Protein AF-A0A920GV64-F1 (afdb_monomer)

Sequence (80 aa):
MDLERVEVLRGPQGTLYGRNSIGGVVNLITKNPSQETDGYVKLGYGEYDTTWLRQHSGGGISDNTSFRFVVHGTEQGEGY

Solvent-accessible surface area (backbone atoms only — not comparable to full-atom values): 4780 Å² total; per-residue (Å²): 129,69,67,66,49,78,46,78,46,82,41,65,38,48,89,86,69,34,92,81,16,64,83,24,47,81,46,80,39,60,62,75,58,3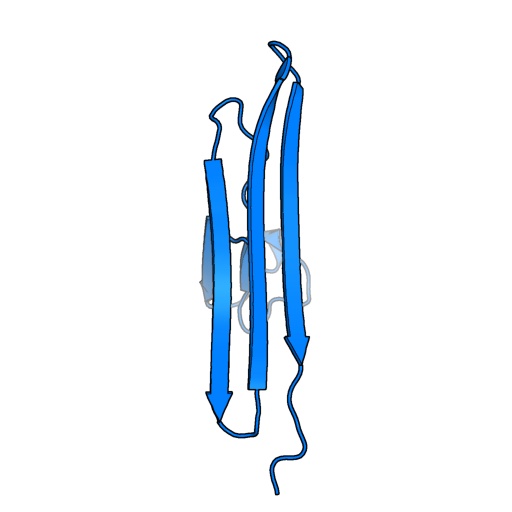8,68,63,75,48,69,53,77,46,76,51,73,53,76,46,65,22,35,35,41,41,36,40,40,34,16,46,81,48,102,90,43,52,39,67,49,77,50,68,51,74,49,67,47,89,55,132

Radius of gyration: 17.88 Å; Cα contacts (8 Å, |Δi|>4): 164; chains: 1; bounding box: 43×16×50 Å

Secondary structure (DSSP, 8-state):
--EEEEEEEES--HHHH-TT-TTEEEEEEEPPP-SS-EEEEEEEEETTTEEEEEEEEEEEEETTEEEEEEEEEEE-----

Foldseek 3Di:
DAFPDWDWAAADPCPPPHDPQHGTDIDTHHDDADQDWDKDWDWDADPQRKTKIWIKIKHDPDPPDIDIDIDIDIDGHDDD

pLDDT: mean 90.74, std 8.33, range [59.91, 98.19]

Nearest PDB structures (foldseek):
  1xkh-assembly3_C  TM=9.308E-01  e=1.400E-02  Pseudomonas aeruginosa
  3qlb-assembly2_B  TM=9.057E-01  e=4.142E-02  Pseudomonas fluorescens
  1fi1-assembly1_A  TM=8.859E-01  e=6.393E-02  Escherichia coli K-12
  6i97-assembly1_B  TM=9.088E-01  e=1.294E-01  Pseudomonas aeruginosa
  5fp1-assembly1_A  TM=8.999E-01  e=8.644E-01  Acinetobacter baumannii

Structure (mmCIF, N/CA/C/O backbone):
data_AF-A0A920GV64-F1
#
_entry.id   AF-A0A920GV64-F1
#
loop_
_atom_site.group_PDB
_atom_site.id
_atom_site.type_symbol
_atom_site.label_atom_id
_atom_site.label_alt_id
_atom_site.label_comp_id
_atom_site.label_asym_id
_atom_site.label_entity_id
_atom_site.label_seq_id
_atom_site.pdbx_PDB_ins_code
_atom_site.Cartn_x
_atom_site.Cartn_y
_atom_site.Cartn_z
_atom_site.occupancy
_atom_site.B_iso_or_equiv
_atom_site.auth_seq_id
_atom_site.auth_comp_id
_atom_site.auth_asym_id
_atom_site.auth_atom_id
_atom_site.pdbx_PDB_model_num
ATOM 1 N N . MET A 1 1 ? 2.133 -0.342 -5.301 1.00 69.25 1 MET A N 1
ATOM 2 C CA . MET A 1 1 ? 0.792 -0.062 -4.742 1.00 69.25 1 MET A CA 1
ATOM 3 C C . MET A 1 1 ? 0.561 -1.000 -3.578 1.00 69.25 1 MET A C 1
ATOM 5 O O . MET A 1 1 ? 0.986 -2.147 -3.672 1.00 69.25 1 MET A O 1
ATOM 9 N N . ASP A 1 2 ? -0.061 -0.516 -2.510 1.00 88.56 2 ASP A N 1
ATOM 10 C CA . ASP A 1 2 ? -0.350 -1.310 -1.320 1.00 88.56 2 ASP A CA 1
ATOM 11 C C . ASP A 1 2 ? -1.866 -1.413 -1.123 1.00 88.56 2 ASP A C 1
ATOM 13 O O . ASP A 1 2 ? -2.539 -0.457 -0.739 1.00 88.56 2 ASP A O 1
ATOM 17 N N . LEU A 1 3 ? -2.400 -2.571 -1.502 1.00 90.56 3 LEU A N 1
ATOM 18 C CA . LEU A 1 3 ? -3.829 -2.843 -1.548 1.00 90.56 3 LEU A CA 1
ATOM 19 C C . LEU A 1 3 ? -4.196 -3.821 -0.441 1.00 90.56 3 LEU A C 1
ATOM 21 O O . LEU A 1 3 ? -3.502 -4.811 -0.206 1.00 90.56 3 LEU A O 1
ATOM 25 N N . GLU A 1 4 ? -5.309 -3.539 0.219 1.00 92.31 4 GLU A N 1
ATOM 26 C CA . GLU A 1 4 ? -5.957 -4.479 1.119 1.00 92.31 4 GLU A CA 1
ATOM 27 C C . GLU A 1 4 ? -6.767 -5.490 0.314 1.00 92.31 4 GLU A C 1
ATOM 29 O O . GLU A 1 4 ? -6.632 -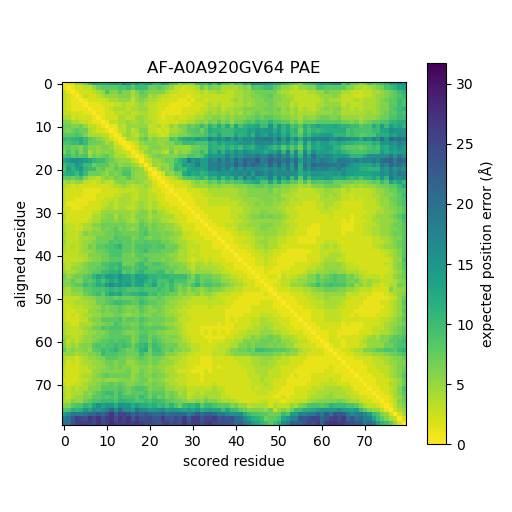6.696 0.507 1.00 92.31 4 GLU A O 1
ATOM 34 N N . ARG A 1 5 ? -7.580 -4.996 -0.625 1.00 94.56 5 ARG A N 1
ATOM 35 C CA . ARG A 1 5 ? -8.390 -5.832 -1.510 1.00 94.56 5 ARG A CA 1
ATOM 36 C C . ARG A 1 5 ? -8.793 -5.096 -2.781 1.00 94.56 5 ARG A C 1
ATOM 38 O O . ARG A 1 5 ? -8.783 -3.868 -2.849 1.00 94.56 5 ARG A O 1
ATOM 45 N N . VAL A 1 6 ? -9.183 -5.884 -3.774 1.00 95.31 6 VAL A N 1
ATOM 46 C CA . VAL A 1 6 ? -9.802 -5.418 -5.015 1.00 95.31 6 VAL A CA 1
ATOM 47 C C . VAL A 1 6 ? -11.215 -5.976 -5.060 1.00 95.31 6 VAL A C 1
ATOM 49 O O . VAL A 1 6 ? -11.405 -7.188 -4.982 1.00 95.31 6 VAL A O 1
ATOM 52 N N . GLU A 1 7 ? -12.204 -5.100 -5.185 1.00 93.38 7 GLU A N 1
ATOM 53 C CA . GLU A 1 7 ? -13.606 -5.481 -5.330 1.00 93.38 7 GLU A CA 1
ATOM 54 C C . GLU A 1 7 ? -14.030 -5.255 -6.782 1.00 93.38 7 GLU A C 1
ATOM 56 O O . GLU A 1 7 ? -13.838 -4.174 -7.340 1.00 93.38 7 GLU A O 1
ATOM 61 N N . VAL A 1 8 ? -14.610 -6.279 -7.404 1.00 92.88 8 VAL A N 1
ATOM 62 C CA . VAL A 1 8 ? -15.123 -6.195 -8.775 1.00 92.88 8 VAL A CA 1
ATOM 63 C C . VAL A 1 8 ? -16.633 -6.348 -8.737 1.00 92.88 8 VAL A C 1
ATOM 65 O O . VAL A 1 8 ? -17.159 -7.429 -8.467 1.00 92.88 8 VAL A O 1
ATOM 68 N N . LEU A 1 9 ? -17.335 -5.260 -9.036 1.00 91.00 9 LEU A N 1
ATOM 69 C CA . LEU A 1 9 ? -18.783 -5.235 -9.157 1.00 91.00 9 LEU A CA 1
ATOM 70 C C . LEU A 1 9 ? -19.146 -5.302 -10.637 1.00 91.00 9 LEU A C 1
ATOM 72 O O . LEU A 1 9 ? -18.812 -4.411 -11.416 1.00 91.00 9 LEU A O 1
ATOM 76 N N . ARG A 1 10 ? -19.823 -6.378 -11.035 1.00 88.44 10 ARG A 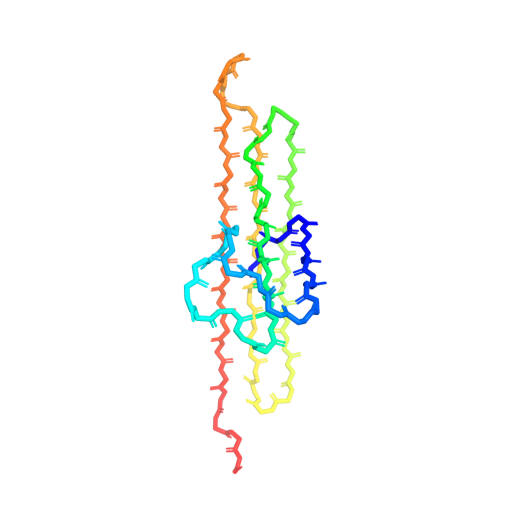N 1
ATOM 77 C CA . ARG A 1 10 ? -20.251 -6.578 -12.423 1.00 88.44 10 ARG A CA 1
ATOM 78 C C . ARG A 1 10 ? -21.584 -5.872 -12.671 1.00 88.44 10 ARG A C 1
ATOM 80 O O . ARG A 1 10 ? -22.505 -5.999 -11.868 1.00 88.44 10 ARG A O 1
ATOM 87 N N . GLY A 1 11 ? -21.688 -5.188 -13.809 1.00 87.50 11 GLY A N 1
ATOM 88 C CA . GLY A 1 11 ? -22.898 -4.483 -14.235 1.00 87.50 11 GLY A CA 1
ATOM 89 C C . GLY A 1 11 ? -23.110 -3.114 -13.568 1.00 87.50 11 GLY A C 1
ATOM 90 O O . GLY A 1 11 ? -22.349 -2.734 -12.679 1.00 87.50 11 GLY A O 1
ATOM 91 N N . PRO A 1 12 ? -24.142 -2.361 -13.994 1.00 86.88 12 PRO A N 1
ATOM 92 C CA . PRO A 1 12 ? -24.346 -0.971 -13.594 1.00 86.88 12 PRO A CA 1
ATOM 93 C C . PRO A 1 12 ? -24.412 -0.749 -12.076 1.00 86.88 12 PRO A C 1
ATOM 95 O O . PRO A 1 12 ? -25.328 -1.236 -11.420 1.00 86.88 12 PRO A O 1
ATOM 98 N N . GLN A 1 13 ? -23.494 0.053 -11.526 1.00 85.31 13 GLN A N 1
ATOM 99 C CA . GLN A 1 13 ? -23.502 0.460 -10.106 1.00 85.31 13 GLN A CA 1
ATOM 100 C C . GLN A 1 13 ? -23.858 1.946 -9.903 1.00 85.31 13 GLN A C 1
ATOM 102 O O . GLN A 1 13 ? -23.166 2.686 -9.205 1.00 85.31 13 GLN A O 1
ATOM 107 N N . GLY A 1 14 ? -24.956 2.396 -10.519 1.00 77.50 14 GLY A N 1
ATOM 108 C CA . GLY A 1 14 ? -25.332 3.816 -10.584 1.00 77.50 14 GLY A CA 1
ATOM 109 C C . GLY A 1 14 ? -25.619 4.500 -9.239 1.00 77.50 14 GLY A C 1
ATOM 110 O O . GLY A 1 14 ? -25.334 5.686 -9.091 1.00 77.50 14 GLY A O 1
ATOM 111 N N . THR A 1 15 ? -26.151 3.769 -8.255 1.00 79.44 15 THR A N 1
ATOM 112 C CA . THR A 1 15 ? -26.517 4.332 -6.940 1.00 79.44 15 THR A CA 1
ATOM 113 C C . THR A 1 15 ? -25.314 4.494 -6.010 1.00 79.44 15 THR A C 1
ATOM 115 O O . THR A 1 15 ? -25.249 5.471 -5.273 1.00 79.44 15 THR A O 1
ATOM 118 N N . LEU A 1 16 ? -24.359 3.558 -6.047 1.00 79.31 16 LEU A N 1
ATOM 119 C CA . LEU A 1 16 ? -23.194 3.551 -5.152 1.00 79.31 16 LEU A CA 1
ATOM 120 C C . LEU A 1 16 ? -21.992 4.315 -5.725 1.00 79.31 16 LEU A C 1
ATOM 122 O O . LEU A 1 16 ? -21.218 4.881 -4.960 1.00 79.31 16 LEU A O 1
ATOM 126 N N . TYR A 1 17 ? -21.843 4.354 -7.054 1.00 81.25 17 TYR A N 1
ATOM 127 C CA . TYR A 1 17 ? -20.650 4.899 -7.719 1.00 81.25 17 TYR A CA 1
ATOM 128 C C . TYR A 1 17 ? -20.964 5.921 -8.830 1.00 81.25 17 TYR A C 1
ATOM 130 O O . TYR A 1 17 ? -20.060 6.425 -9.498 1.00 81.25 17 TYR A O 1
ATOM 138 N N . GLY A 1 18 ? -22.235 6.295 -9.006 1.00 75.94 18 GLY A N 1
ATOM 139 C CA . GLY A 1 18 ? -22.655 7.345 -9.934 1.00 75.94 18 GLY A CA 1
ATOM 140 C C . GLY A 1 18 ? -22.783 6.897 -11.396 1.00 75.94 18 GLY A C 1
ATOM 141 O O . GLY A 1 18 ? -22.683 5.723 -11.749 1.00 75.94 18 GLY A O 1
ATOM 142 N N . ARG A 1 19 ? -23.049 7.860 -12.288 1.00 72.44 19 ARG A N 1
ATOM 143 C CA . ARG A 1 19 ? -23.527 7.606 -13.667 1.00 72.44 19 ARG A CA 1
ATOM 144 C C . ARG A 1 19 ? -22.507 6.957 -14.619 1.00 72.44 19 ARG A C 1
ATOM 146 O O . ARG A 1 19 ? -22.871 6.658 -15.749 1.00 72.44 19 ARG A O 1
ATOM 153 N N . ASN A 1 20 ? -21.273 6.705 -14.179 1.00 71.88 20 ASN A N 1
ATOM 154 C CA . ASN A 1 20 ? -20.192 6.182 -15.028 1.00 71.88 20 ASN A CA 1
ATOM 155 C C . ASN A 1 20 ? -19.921 4.676 -14.852 1.00 71.88 20 ASN A C 1
ATOM 157 O O . ASN A 1 20 ? -19.005 4.140 -15.464 1.00 71.88 20 ASN A O 1
ATOM 161 N N . SER A 1 21 ? -20.725 3.968 -14.058 1.00 76.50 21 SER A N 1
ATOM 162 C CA . SER A 1 21 ? -20.498 2.554 -13.722 1.00 76.50 21 SER A CA 1
ATOM 163 C C . SER A 1 21 ? -21.197 1.550 -14.647 1.00 76.50 21 SER A C 1
ATOM 165 O O . SER A 1 21 ? -21.478 0.439 -14.216 1.00 76.50 21 SER A O 1
ATOM 167 N N . ILE A 1 22 ? -21.518 1.914 -15.894 1.00 75.56 22 ILE A N 1
ATOM 168 C CA . ILE A 1 22 ? -22.390 1.130 -16.800 1.00 75.56 22 ILE A CA 1
ATOM 169 C C . ILE A 1 22 ? -21.829 -0.275 -17.096 1.00 75.56 22 ILE A C 1
ATOM 171 O O . ILE A 1 22 ? -22.587 -1.240 -17.154 1.00 75.56 22 ILE A O 1
ATOM 175 N N . GLY A 1 23 ? -20.507 -0.408 -17.235 1.00 84.19 23 GLY A N 1
ATOM 176 C CA . GLY A 1 23 ? -19.838 -1.699 -17.449 1.00 84.19 23 GLY A CA 1
ATOM 177 C C . GLY A 1 23 ? -19.540 -2.490 -16.168 1.00 84.19 23 GLY A C 1
ATOM 178 O O . GLY A 1 23 ? -19.144 -3.651 -16.247 1.00 84.19 23 GLY A O 1
ATOM 179 N N . GLY A 1 24 ? -19.730 -1.888 -14.993 1.00 87.88 24 GLY A N 1
ATOM 180 C CA . GLY A 1 24 ? -19.209 -2.386 -13.720 1.00 87.88 24 GLY A CA 1
ATOM 181 C C . GLY A 1 24 ? -18.271 -1.394 -13.037 1.00 87.88 24 GLY A C 1
ATOM 182 O O . GLY A 1 24 ? -18.013 -0.300 -13.541 1.00 87.88 24 GLY A O 1
ATOM 183 N N . VAL A 1 25 ? -17.772 -1.785 -11.867 1.00 90.00 25 VAL A N 1
ATOM 184 C CA . VAL A 1 25 ? -16.827 -1.010 -11.054 1.00 90.00 25 VAL A CA 1
ATOM 185 C C . VAL A 1 25 ? -15.701 -1.921 -10.595 1.00 90.00 25 VAL A C 1
ATOM 187 O O . VAL A 1 25 ? -15.948 -3.017 -10.095 1.00 90.00 25 VAL A O 1
ATOM 190 N N . VAL A 1 26 ? -14.466 -1.443 -10.736 1.00 91.12 26 VAL A N 1
ATOM 191 C CA . VAL A 1 26 ? -13.300 -2.003 -10.048 1.00 91.12 26 VAL A CA 1
ATOM 192 C C . VAL A 1 26 ? -12.933 -1.030 -8.940 1.00 91.12 26 VAL A C 1
ATOM 194 O O . VAL A 1 26 ? -12.515 0.093 -9.210 1.00 91.12 26 VAL A O 1
ATOM 197 N N . ASN A 1 27 ? -13.132 -1.451 -7.697 1.00 90.88 27 ASN A N 1
ATOM 198 C CA . ASN A 1 27 ? -12.868 -0.647 -6.517 1.00 90.88 27 ASN A CA 1
ATOM 199 C C . ASN A 1 27 ? -11.586 -1.151 -5.842 1.00 90.88 27 ASN A C 1
ATOM 201 O O . ASN A 1 27 ? -11.484 -2.315 -5.448 1.00 90.88 27 ASN A O 1
ATOM 205 N N . LEU A 1 28 ? -10.585 -0.279 -5.755 1.00 93.69 28 LEU A N 1
ATOM 206 C CA . LEU A 1 28 ? -9.284 -0.581 -5.165 1.00 93.69 28 LEU A CA 1
ATOM 207 C C . LEU A 1 28 ? -9.268 -0.044 -3.736 1.00 93.69 28 LEU A C 1
ATOM 209 O O . LEU A 1 28 ? -9.284 1.168 -3.535 1.00 93.69 28 LEU A O 1
ATOM 213 N N . ILE A 1 29 ? -9.221 -0.936 -2.749 1.00 94.50 29 ILE A N 1
ATOM 214 C CA . ILE A 1 29 ? -9.163 -0.548 -1.340 1.00 94.50 29 ILE A CA 1
ATOM 215 C C . ILE A 1 29 ? -7.717 -0.642 -0.863 1.00 94.50 29 ILE A C 1
ATOM 217 O O . ILE A 1 29 ? -7.108 -1.714 -0.892 1.00 94.50 29 ILE A O 1
ATOM 221 N N . THR A 1 30 ? -7.157 0.486 -0.434 1.00 94.19 30 THR A N 1
ATOM 222 C CA . THR A 1 30 ? -5.820 0.565 0.168 1.00 94.19 30 THR A CA 1
ATOM 223 C C . THR A 1 30 ? -5.860 0.163 1.637 1.00 94.19 30 THR A C 1
ATOM 225 O O . THR A 1 30 ? -6.875 0.352 2.304 1.00 94.19 30 THR A O 1
ATOM 228 N N . LYS A 1 31 ? -4.742 -0.341 2.168 1.00 93.88 31 LYS A N 1
ATOM 229 C CA . LYS A 1 31 ? -4.634 -0.623 3.604 1.00 93.88 31 LYS A CA 1
ATOM 230 C C . LYS A 1 31 ? -4.595 0.669 4.417 1.00 93.88 31 LYS A C 1
ATOM 232 O O . LYS A 1 31 ? -3.873 1.602 4.067 1.00 93.88 31 LYS A O 1
ATOM 237 N N . ASN A 1 32 ? -5.329 0.694 5.524 1.00 95.00 32 ASN A N 1
ATOM 238 C CA . ASN A 1 32 ? -5.251 1.778 6.500 1.00 95.00 32 ASN A CA 1
ATOM 239 C C . ASN A 1 32 ? -4.007 1.632 7.399 1.00 95.00 32 ASN A C 1
ATOM 241 O O . ASN A 1 32 ? -3.508 0.516 7.575 1.00 95.00 32 ASN A O 1
ATOM 245 N N . PRO A 1 33 ? -3.503 2.733 7.987 1.00 95.69 33 PRO A N 1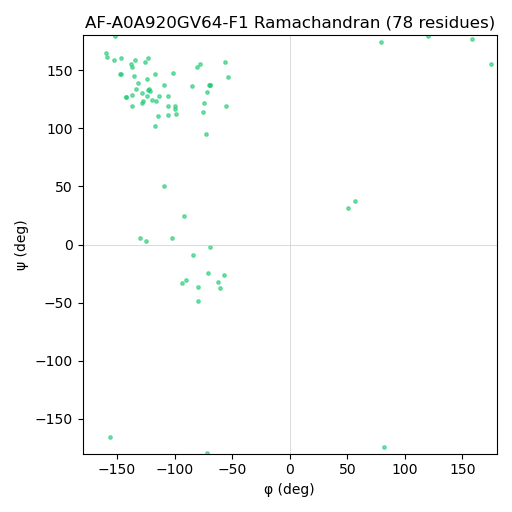
ATOM 246 C CA . PRO A 1 33 ? -2.573 2.667 9.110 1.00 95.69 33 PRO A CA 1
ATOM 247 C C . PRO A 1 33 ? -3.126 1.807 10.252 1.00 95.69 33 PRO A C 1
ATOM 249 O O . PRO A 1 33 ? -4.331 1.805 10.511 1.00 95.69 33 PRO A O 1
ATOM 252 N N . SER A 1 34 ? -2.243 1.075 10.927 1.00 95.62 34 SER A N 1
ATOM 253 C CA . SER A 1 34 ? -2.592 0.215 12.058 1.00 95.62 34 SER A CA 1
ATOM 254 C C . SER A 1 34 ? -1.601 0.419 13.202 1.00 95.62 34 SER A C 1
ATOM 256 O O . SER A 1 34 ? -0.485 0.891 12.983 1.00 95.62 34 SER A O 1
ATOM 258 N N . GLN A 1 35 ? -2.000 0.065 14.425 1.00 97.69 35 GLN A N 1
ATOM 259 C CA . GLN A 1 35 ? -1.085 0.081 15.570 1.00 97.69 35 GLN A CA 1
ATOM 260 C C . GLN A 1 35 ? -0.039 -1.041 15.489 1.00 97.69 35 GLN A C 1
ATOM 262 O O . GLN A 1 35 ? 1.044 -0.902 16.055 1.00 97.69 35 GLN A O 1
ATOM 267 N N . GLU A 1 36 ? -0.339 -2.127 14.774 1.00 96.38 36 GLU A N 1
ATOM 268 C CA . GLU A 1 36 ? 0.592 -3.230 14.560 1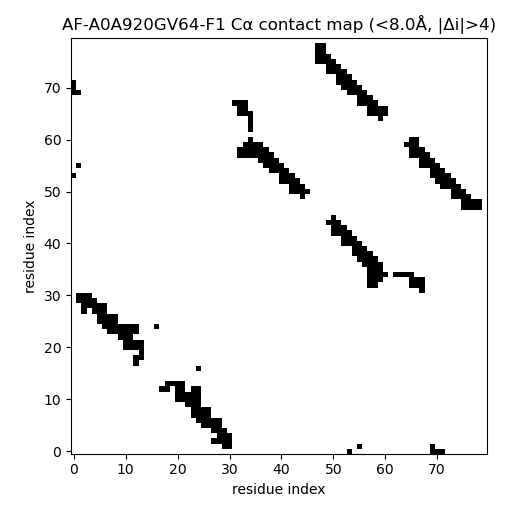.00 96.38 36 GLU A CA 1
ATOM 269 C C . GLU A 1 36 ? 1.701 -2.802 13.600 1.00 96.38 36 GLU A C 1
ATOM 271 O O . GLU A 1 36 ? 1.448 -2.234 12.536 1.00 96.38 36 GLU A O 1
ATOM 276 N N . THR A 1 37 ? 2.947 -3.068 13.987 1.00 96.75 37 THR A N 1
ATOM 277 C CA . THR A 1 37 ? 4.098 -2.782 13.135 1.00 96.75 37 THR A CA 1
ATOM 278 C C . THR A 1 37 ? 4.178 -3.797 12.000 1.00 96.75 37 THR A C 1
ATOM 280 O O . THR A 1 37 ? 4.327 -4.994 12.239 1.00 96.75 37 THR A O 1
ATOM 283 N N . ASP A 1 38 ? 4.139 -3.307 10.763 1.00 95.12 38 ASP A N 1
ATOM 284 C CA . ASP A 1 38 ? 4.265 -4.115 9.554 1.00 95.12 38 ASP A CA 1
ATOM 285 C C . ASP A 1 38 ? 5.163 -3.437 8.517 1.00 95.12 38 ASP A C 1
ATOM 287 O O . ASP A 1 38 ? 5.319 -2.216 8.487 1.00 95.12 38 ASP A O 1
ATOM 291 N N . GLY A 1 39 ? 5.768 -4.226 7.635 1.00 94.56 39 GLY A N 1
ATOM 292 C CA . GLY A 1 39 ? 6.555 -3.676 6.543 1.00 94.56 39 GLY A CA 1
ATOM 293 C C . GLY A 1 39 ? 7.267 -4.729 5.714 1.00 94.56 39 GLY A C 1
ATOM 294 O O . GLY A 1 39 ? 7.577 -5.817 6.194 1.00 94.56 39 GLY A O 1
ATOM 295 N N . TYR A 1 40 ? 7.561 -4.384 4.464 1.00 95.12 40 TYR A N 1
ATOM 296 C CA . TYR A 1 40 ? 8.540 -5.105 3.659 1.00 95.12 40 TYR A CA 1
ATOM 297 C C . TYR A 1 40 ? 9.269 -4.162 2.709 1.00 95.12 40 TYR A C 1
ATOM 299 O O . TYR A 1 40 ? 8.774 -3.094 2.344 1.00 95.12 40 TYR A O 1
ATOM 307 N N . VAL A 1 41 ? 10.422 -4.625 2.235 1.00 96.88 41 VAL A N 1
ATOM 308 C CA . VAL A 1 41 ? 11.125 -4.067 1.079 1.00 96.88 41 VAL A CA 1
ATOM 309 C C . VAL A 1 41 ? 11.288 -5.179 0.049 1.00 96.88 41 VAL A C 1
ATOM 311 O O . VAL A 1 41 ? 11.673 -6.296 0.386 1.00 96.88 41 VAL A O 1
ATOM 314 N N . LYS A 1 42 ? 10.962 -4.886 -1.207 1.00 96.62 42 LYS A N 1
ATOM 315 C CA . LYS A 1 42 ? 11.178 -5.757 -2.359 1.00 96.62 42 LYS A CA 1
ATOM 316 C C . LYS A 1 42 ? 11.907 -4.972 -3.433 1.00 96.62 42 LYS A C 1
ATOM 318 O O . LYS A 1 42 ? 11.483 -3.881 -3.805 1.00 96.62 42 LYS A O 1
ATOM 323 N N . LEU A 1 43 ? 12.972 -5.570 -3.932 1.00 96.62 43 LEU A N 1
ATOM 324 C CA . LEU A 1 43 ? 13.730 -5.113 -5.083 1.00 96.62 43 LEU A CA 1
ATOM 325 C C . LEU A 1 43 ? 13.619 -6.193 -6.154 1.00 96.62 43 LEU A C 1
ATOM 327 O O . LEU A 1 43 ? 13.557 -7.379 -5.823 1.00 96.62 43 LEU A O 1
ATOM 331 N N . GLY A 1 44 ? 13.598 -5.799 -7.418 1.00 95.25 44 GLY A N 1
ATOM 332 C CA . GLY A 1 44 ? 13.615 -6.749 -8.516 1.00 95.25 44 GLY A CA 1
ATOM 333 C C . GLY A 1 44 ? 14.224 -6.169 -9.778 1.00 95.25 44 GLY A C 1
ATOM 334 O O . GLY A 1 44 ? 14.296 -4.955 -9.954 1.00 95.25 44 GLY A O 1
ATOM 335 N N . TYR A 1 45 ? 14.655 -7.082 -10.636 1.00 95.50 45 TYR A N 1
ATOM 336 C CA . TYR A 1 45 ? 15.163 -6.838 -11.977 1.00 95.50 45 TYR A CA 1
ATOM 337 C C . TYR A 1 45 ? 14.519 -7.866 -12.915 1.00 95.50 45 TYR A C 1
ATOM 339 O O . TYR A 1 45 ? 14.249 -8.994 -12.488 1.00 95.50 45 TYR A O 1
ATOM 347 N N . GLY A 1 46 ? 14.224 -7.482 -14.151 1.00 91.81 46 GLY A N 1
ATOM 348 C CA . GLY A 1 46 ? 13.518 -8.315 -15.118 1.00 91.81 46 GLY A CA 1
ATOM 349 C C . GLY A 1 46 ? 13.808 -7.915 -16.559 1.00 91.81 46 GLY A C 1
ATOM 350 O O . GLY A 1 46 ? 14.751 -7.178 -16.834 1.00 91.81 46 GLY A O 1
ATOM 351 N N . GLU A 1 47 ? 12.992 -8.427 -17.478 1.00 91.38 47 GLU A N 1
ATOM 352 C CA . GLU A 1 47 ? 13.125 -8.164 -18.913 1.00 91.38 47 GLU A CA 1
ATOM 353 C C . GLU A 1 47 ? 13.101 -6.664 -19.239 1.00 91.38 47 GLU A C 1
ATOM 355 O O . GLU A 1 47 ? 12.562 -5.853 -18.477 1.00 91.38 47 GLU A O 1
ATOM 360 N N . TYR A 1 48 ? 13.676 -6.305 -20.391 1.00 92.06 48 TYR A N 1
ATOM 361 C CA . TYR A 1 48 ? 13.786 -4.915 -20.858 1.00 92.06 48 TYR A CA 1
ATOM 362 C C . TYR A 1 48 ? 14.499 -4.002 -19.852 1.00 92.06 48 TYR A C 1
ATOM 364 O O . TYR A 1 48 ? 14.082 -2.870 -19.612 1.00 92.06 48 TYR A O 1
ATOM 372 N N . ASP A 1 49 ? 15.518 -4.549 -19.184 1.00 92.12 49 ASP A N 1
ATOM 373 C CA . ASP A 1 49 ? 16.269 -3.874 -18.124 1.00 92.12 49 ASP A CA 1
ATOM 374 C C . ASP A 1 49 ? 15.371 -3.258 -17.039 1.00 92.12 49 ASP A C 1
ATOM 376 O O . ASP A 1 49 ? 15.694 -2.239 -16.429 1.00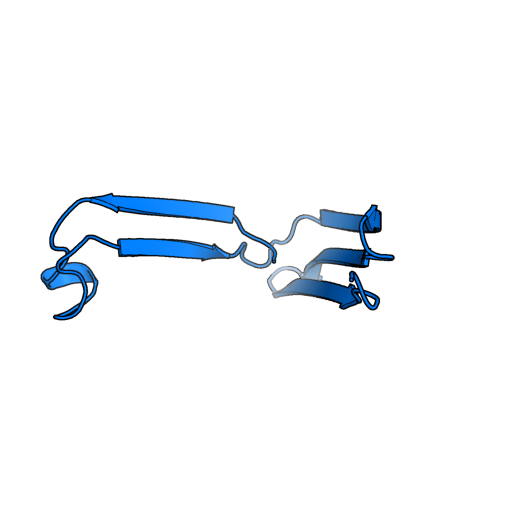 92.12 49 ASP A O 1
ATOM 380 N N . THR A 1 50 ? 14.211 -3.875 -16.785 1.00 94.50 50 THR A N 1
ATOM 381 C CA . THR A 1 50 ? 13.242 -3.328 -15.838 1.00 94.50 50 THR A CA 1
ATOM 382 C C . THR A 1 50 ? 13.717 -3.569 -14.417 1.00 94.50 50 THR A C 1
ATOM 384 O O . THR A 1 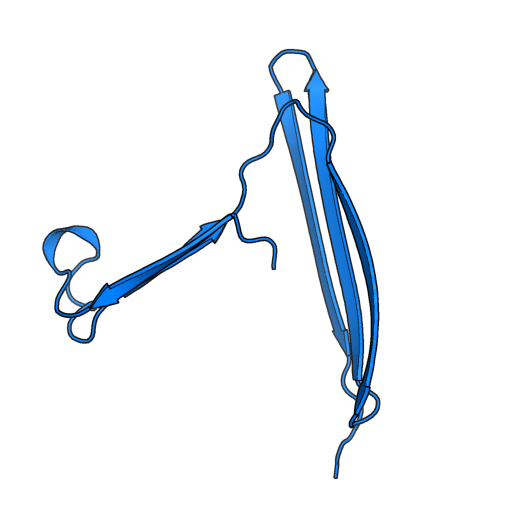50 ? 13.724 -4.705 -13.944 1.00 94.50 50 THR A O 1
ATOM 387 N N . THR A 1 51 ? 14.033 -2.503 -13.693 1.00 96.25 51 THR A N 1
ATOM 388 C CA . THR A 1 51 ? 14.254 -2.530 -12.248 1.00 96.25 51 THR A CA 1
ATOM 389 C C . THR A 1 51 ? 13.023 -2.012 -11.515 1.00 96.25 51 THR A C 1
ATOM 391 O O . THR A 1 51 ? 12.287 -1.146 -11.991 1.00 96.25 51 THR A O 1
ATOM 394 N N . TRP A 1 52 ? 12.760 -2.540 -10.324 1.00 96.06 52 TRP A N 1
ATOM 395 C CA . TRP A 1 52 ? 11.677 -2.030 -9.494 1.00 96.06 52 TRP A CA 1
ATOM 396 C C . TRP A 1 52 ? 11.979 -2.136 -8.005 1.00 96.06 52 TRP A C 1
ATOM 398 O O . TRP A 1 52 ? 12.611 -3.077 -7.526 1.00 96.06 52 TRP A O 1
ATOM 408 N N . LEU A 1 53 ? 11.459 -1.158 -7.267 1.00 96.38 53 LEU A N 1
ATOM 409 C CA . LEU A 1 53 ? 11.496 -1.062 -5.815 1.00 96.38 53 LEU A CA 1
ATOM 410 C C . LEU A 1 53 ? 10.063 -0.936 -5.299 1.00 96.38 53 LEU A C 1
ATOM 412 O O . LEU A 1 53 ? 9.303 -0.062 -5.716 1.00 96.38 53 LEU A O 1
ATOM 416 N N . ARG A 1 54 ? 9.695 -1.790 -4.350 1.00 96.62 54 ARG A N 1
ATOM 417 C CA . ARG A 1 54 ? 8.447 -1.697 -3.589 1.00 96.62 54 ARG A CA 1
ATOM 418 C C . ARG A 1 54 ? 8.767 -1.759 -2.116 1.00 96.62 54 ARG A C 1
ATOM 420 O O . ARG A 1 54 ? 9.316 -2.749 -1.647 1.00 96.62 54 ARG A O 1
ATOM 427 N N . GLN A 1 55 ? 8.373 -0.735 -1.387 1.00 96.25 55 GLN A N 1
ATOM 428 C CA . GLN A 1 55 ? 8.530 -0.683 0.051 1.00 96.25 55 GLN A CA 1
ATOM 429 C C . GLN A 1 55 ? 7.209 -0.259 0.678 1.00 96.25 55 GLN A C 1
ATOM 431 O O . GLN A 1 55 ? 6.519 0.619 0.165 1.00 96.25 55 GLN A O 1
ATOM 436 N N . HIS A 1 56 ? 6.852 -0.897 1.786 1.00 95.75 56 HIS A N 1
ATOM 437 C CA . HIS A 1 56 ? 5.894 -0.317 2.712 1.00 95.75 56 HIS A CA 1
ATOM 438 C C . HIS A 1 56 ? 6.360 -0.514 4.144 1.00 95.75 56 HIS A C 1
ATOM 440 O O . HIS A 1 56 ? 7.085 -1.461 4.460 1.00 95.75 56 HIS A O 1
ATOM 446 N N . SER A 1 57 ? 5.931 0.393 5.003 1.00 96.75 57 SER A N 1
ATOM 447 C CA . SER A 1 57 ? 6.105 0.323 6.444 1.00 96.75 57 SER A CA 1
ATOM 448 C C . SER A 1 57 ? 4.905 0.968 7.123 1.00 96.75 57 SER A C 1
ATOM 450 O O . SER A 1 57 ? 4.311 1.910 6.600 1.00 96.75 57 SER A O 1
ATOM 452 N N . GLY A 1 58 ? 4.533 0.457 8.284 1.00 97.00 58 GLY A N 1
ATOM 453 C CA . GLY A 1 58 ? 3.439 0.983 9.080 1.00 97.00 58 GLY A CA 1
ATOM 454 C C . GLY A 1 58 ? 3.552 0.557 10.533 1.00 97.00 58 GLY A C 1
ATOM 455 O O . GLY A 1 58 ? 4.338 -0.328 10.877 1.00 97.00 58 GLY A O 1
ATOM 456 N N . GLY A 1 59 ? 2.793 1.234 11.385 1.00 97.69 59 GLY A N 1
ATOM 457 C CA . GLY A 1 59 ? 2.730 0.959 12.815 1.00 97.69 59 GLY A CA 1
ATOM 458 C C . GLY A 1 59 ? 2.241 2.153 13.626 1.00 97.69 59 GLY A C 1
ATOM 459 O O . GLY A 1 59 ? 2.018 3.245 13.094 1.00 97.69 59 GLY A O 1
ATOM 460 N N . GLY A 1 60 ? 2.093 1.950 14.933 1.00 97.69 60 GLY A N 1
ATOM 461 C CA . GLY A 1 60 ? 1.801 3.020 15.884 1.00 97.69 60 GLY A CA 1
ATOM 462 C C . GLY A 1 60 ? 2.985 3.978 16.071 1.00 97.69 60 GLY A C 1
ATOM 463 O O . GLY A 1 60 ? 4.128 3.549 16.207 1.00 97.69 60 GLY A O 1
ATOM 464 N N . ILE A 1 61 ? 2.702 5.281 16.112 1.00 96.50 61 ILE A N 1
ATOM 465 C CA . ILE A 1 61 ? 3.607 6.329 16.623 1.00 96.50 61 ILE A CA 1
ATOM 466 C C . ILE A 1 61 ? 3.310 6.593 18.109 1.00 96.50 61 ILE A C 1
ATOM 468 O O . ILE A 1 61 ? 4.197 6.926 18.892 1.00 96.50 61 ILE A O 1
ATOM 472 N N . SER A 1 62 ? 2.044 6.471 18.506 1.00 96.56 62 SER A N 1
ATOM 473 C CA . SER A 1 62 ? 1.547 6.637 19.879 1.00 96.56 62 SER A CA 1
ATOM 474 C C . SER A 1 62 ? 0.296 5.777 20.070 1.00 96.56 62 SER A C 1
ATOM 476 O O . SER A 1 62 ? -0.165 5.150 19.116 1.00 96.56 62 SER A O 1
ATOM 478 N N . ASP A 1 63 ? -0.299 5.775 21.263 1.00 95.06 63 ASP A N 1
ATOM 479 C CA . ASP A 1 63 ? -1.442 4.909 21.606 1.00 95.06 63 ASP A CA 1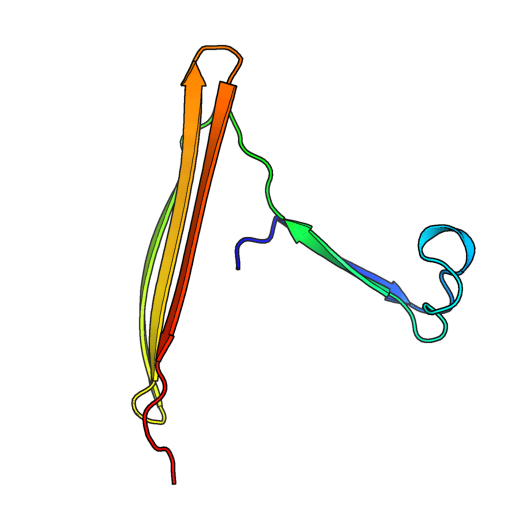
ATOM 480 C C . ASP A 1 63 ? -2.667 5.066 20.686 1.00 95.06 63 ASP A C 1
ATOM 482 O O . ASP A 1 63 ? -3.444 4.128 20.526 1.00 95.06 63 ASP A O 1
ATOM 486 N N . ASN A 1 64 ? -2.842 6.235 20.061 1.00 96.75 64 ASN A N 1
ATOM 487 C CA . ASN A 1 64 ? -3.987 6.543 19.194 1.00 96.75 64 ASN A CA 1
ATOM 488 C C . ASN A 1 64 ? -3.609 7.002 17.776 1.00 96.75 64 ASN A C 1
ATOM 490 O O . ASN A 1 64 ? -4.486 7.396 17.010 1.00 96.75 64 ASN A O 1
ATOM 494 N N . THR A 1 65 ? -2.318 7.023 17.448 1.00 97.62 65 THR A N 1
ATOM 495 C CA . THR A 1 65 ? -1.818 7.579 16.190 1.00 97.62 65 THR A CA 1
ATOM 496 C C . THR A 1 65 ? -0.939 6.542 15.525 1.00 97.62 65 THR A C 1
ATOM 498 O O . THR A 1 65 ? 0.058 6.115 16.104 1.00 97.62 65 THR A O 1
ATOM 501 N N . SER A 1 66 ? -1.276 6.186 14.291 1.00 98.19 66 SER A N 1
ATOM 502 C CA . SER A 1 66 ? -0.510 5.265 13.455 1.00 98.19 66 SER A CA 1
ATOM 503 C C . SER A 1 66 ? -0.115 5.914 12.139 1.00 98.19 66 SER A C 1
ATOM 505 O O . SER A 1 66 ? -0.695 6.911 11.705 1.00 98.19 66 SER A O 1
ATOM 507 N N . PHE A 1 67 ? 0.892 5.333 11.496 1.00 97.19 67 PHE A N 1
ATOM 508 C CA . PHE A 1 67 ? 1.342 5.738 10.177 1.00 97.19 67 PHE A CA 1
ATOM 509 C C . PHE A 1 67 ? 1.368 4.559 9.219 1.00 97.19 67 PHE A C 1
ATOM 511 O O . PHE A 1 67 ? 1.472 3.394 9.607 1.00 97.19 67 PHE A O 1
ATOM 518 N N . ARG A 1 68 ? 1.302 4.899 7.935 1.00 96.50 68 ARG A N 1
ATOM 519 C CA . ARG A 1 68 ? 1.591 3.989 6.841 1.00 96.50 68 ARG A CA 1
ATOM 520 C C . ARG A 1 68 ? 2.309 4.753 5.746 1.00 96.50 68 ARG A C 1
ATOM 522 O O . ARG A 1 68 ? 1.834 5.790 5.293 1.00 96.50 68 ARG A O 1
ATOM 529 N N . PHE A 1 69 ? 3.453 4.236 5.339 1.00 96.38 69 PHE A N 1
ATOM 530 C CA . PHE A 1 69 ? 4.306 4.795 4.309 1.00 96.38 69 PHE A CA 1
ATOM 531 C C . PHE A 1 69 ? 4.518 3.748 3.221 1.00 96.38 69 PHE A C 1
ATOM 533 O O . PHE A 1 69 ? 4.776 2.581 3.513 1.00 96.38 69 PHE A O 1
ATOM 540 N N . VAL A 1 70 ? 4.367 4.154 1.962 1.00 96.56 70 VAL A N 1
ATOM 541 C CA . VAL A 1 70 ? 4.453 3.260 0.806 1.00 96.56 70 VAL A CA 1
ATOM 542 C C . VAL A 1 70 ? 5.253 3.949 -0.287 1.00 96.56 70 VAL A C 1
ATOM 544 O O . VAL A 1 70 ? 4.923 5.060 -0.695 1.00 96.56 70 VAL A O 1
ATOM 547 N N . VAL A 1 71 ? 6.263 3.256 -0.803 1.00 95.88 71 VAL A N 1
ATOM 548 C CA . VAL A 1 71 ? 7.079 3.682 -1.941 1.00 95.88 71 VAL A CA 1
ATOM 549 C C . VAL A 1 71 ? 6.999 2.627 -3.033 1.00 95.88 71 VAL A C 1
ATOM 551 O O . VAL A 1 71 ? 7.128 1.425 -2.791 1.00 95.88 71 VAL A O 1
ATOM 554 N N . HIS A 1 72 ? 6.782 3.077 -4.264 1.00 95.56 72 HIS A N 1
ATOM 555 C CA . HIS A 1 72 ? 6.835 2.237 -5.451 1.00 95.56 72 HIS A CA 1
ATOM 556 C C . HIS A 1 72 ? 7.581 2.981 -6.553 1.00 95.56 72 HIS A C 1
ATOM 558 O O . HIS A 1 72 ? 7.135 4.040 -6.980 1.00 95.56 72 HIS A O 1
ATOM 564 N N . GLY A 1 73 ? 8.693 2.410 -7.001 1.00 94.88 73 GLY A N 1
ATOM 565 C CA . GLY A 1 73 ? 9.458 2.866 -8.153 1.00 94.88 73 GLY A CA 1
ATOM 566 C C . GLY A 1 73 ? 9.598 1.731 -9.156 1.00 94.88 73 GLY A C 1
A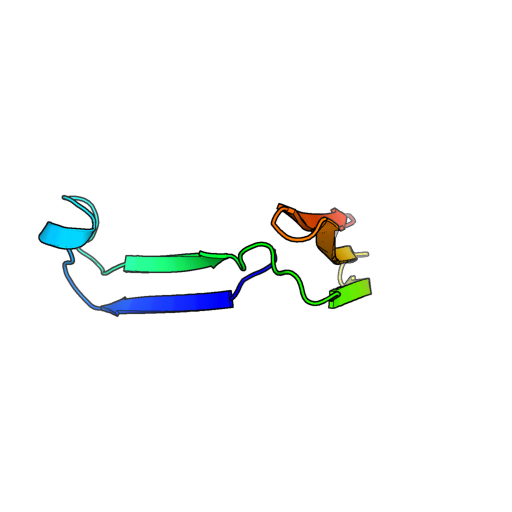TOM 567 O O . GLY A 1 73 ? 9.731 0.563 -8.783 1.00 94.88 73 GLY A O 1
ATOM 568 N N . THR A 1 74 ? 9.528 2.057 -10.435 1.00 95.25 74 THR A N 1
ATOM 569 C CA . THR A 1 74 ? 9.837 1.137 -11.527 1.00 95.25 74 THR A CA 1
ATOM 570 C C . THR A 1 74 ? 10.542 1.950 -12.590 1.00 95.25 74 THR A C 1
ATOM 572 O O . THR A 1 74 ? 10.035 2.993 -12.992 1.00 95.25 74 THR A O 1
ATOM 575 N N . GLU A 1 75 ? 11.704 1.480 -13.002 1.00 94.12 75 GLU A N 1
ATOM 576 C CA . GLU A 1 75 ? 12.473 2.038 -14.099 1.00 94.12 75 GLU A CA 1
ATOM 577 C C . GLU A 1 75 ? 12.609 0.934 -15.137 1.00 94.12 75 GLU A C 1
ATOM 579 O O . GLU A 1 75 ? 13.021 -0.177 -14.814 1.00 94.12 75 GLU A O 1
ATOM 584 N N . GLN A 1 76 ? 12.178 1.214 -16.359 1.00 90.81 76 GLN A N 1
ATOM 585 C CA . GLN A 1 76 ? 12.278 0.292 -17.481 1.00 90.81 76 GLN A CA 1
ATOM 586 C C . GLN A 1 76 ? 13.244 0.900 -18.489 1.00 90.81 76 GLN A C 1
ATOM 588 O O . GLN A 1 76 ? 13.092 2.070 -18.845 1.00 90.81 76 GLN A O 1
ATOM 593 N N . GLY A 1 77 ? 14.244 0.119 -18.895 1.00 84.25 77 GLY A N 1
ATOM 594 C CA . GLY A 1 77 ? 15.162 0.509 -19.957 1.00 84.25 77 GLY A CA 1
ATOM 595 C C . GLY A 1 77 ? 14.490 0.464 -21.328 1.00 84.25 77 GLY A C 1
ATOM 596 O O . GLY A 1 77 ? 13.312 0.128 -21.462 1.00 84.25 77 GLY A O 1
ATOM 597 N N . GLU A 1 78 ? 15.246 0.799 -22.370 1.00 79.12 78 GLU A N 1
ATOM 598 C CA . GLU A 1 78 ? 14.764 0.672 -23.744 1.00 79.12 78 GLU A CA 1
ATOM 599 C C . GLU A 1 78 ? 14.715 -0.809 -24.134 1.00 79.12 78 GLU A C 1
ATOM 601 O O . GLU A 1 78 ? 15.701 -1.420 -24.542 1.00 79.12 78 GLU A O 1
ATOM 606 N N . GLY A 1 79 ? 13.532 -1.398 -23.975 1.00 64.94 79 GLY A N 1
ATOM 607 C CA . GLY A 1 79 ? 13.142 -2.553 -24.763 1.00 64.94 79 GLY A CA 1
ATOM 608 C C . GLY A 1 79 ? 12.919 -2.138 -26.211 1.00 64.94 79 GLY A C 1
ATOM 609 O O . GLY A 1 79 ? 12.353 -1.074 -26.450 1.00 64.94 79 GLY A O 1
ATOM 610 N N . TYR A 1 80 ? 13.404 -2.954 -27.146 1.00 59.91 80 TYR A N 1
ATOM 611 C CA . TYR A 1 80 ? 13.257 -2.759 -28.594 1.00 59.91 80 TYR A CA 1
ATOM 612 C C . TYR A 1 80 ? 11.821 -2.453 -29.041 1.00 59.91 80 TYR A C 1
ATOM 614 O O . TYR A 1 80 ? 10.875 -3.064 -28.490 1.00 59.91 80 TYR A O 1
#

Mean predicted aligned error: 6.13 Å